Protein AF-A0A968WSB9-F1 (afdb_monomer)

Sequence (76 aa):
MAGAEVQGTPAESITPKRRYWRASFADGSRANMAFEKKAPGKTLVSVEHGKLASAARIDAVKEAWRELMIDCIGVD

Nearest PDB structures (foldseek):
  7snt-assembly2_B  TM=8.170E-01  e=2.851E-01  Oplophorus gracilirostris
  7sny-assembly1_A  TM=8.466E-01  e=4.114E-01  Oplophorus gracilirostris
  7sns-assembly2_B  TM=8.225E-01  e=5.254E-01  Oplophorus gracilirostris
  7sns-assembly4_D  TM=8.060E-01  e=5.586E-01  Oplophorus gracilirostris
  7snx-assembly1_A  TM=7.565E-01  e=1.094E+00  Oplophorus gracilirostris

Structure (mmCIF, N/CA/C/O backbone):
data_AF-A0A968WSB9-F1
#
_entry.id   AF-A0A968WSB9-F1
#
loop_
_atom_site.group_PDB
_atom_site.id
_atom_site.type_symbol
_atom_site.label_atom_id
_atom_site.label_alt_id
_atom_site.label_comp_id
_atom_site.label_asym_id
_atom_site.label_entity_id
_atom_site.label_seq_id
_atom_site.pdbx_PDB_ins_code
_atom_site.Cartn_x
_atom_site.Cartn_y
_atom_site.Cartn_z
_atom_site.occupancy
_atom_site.B_iso_or_equiv
_atom_site.auth_seq_id
_atom_site.auth_comp_id
_atom_site.auth_asym_id
_atom_site.auth_atom_id
_atom_site.pdbx_PDB_model_num
ATOM 1 N N . MET A 1 1 ? -1.847 -12.593 -10.324 1.00 47.78 1 MET A N 1
ATOM 2 C CA . MET A 1 1 ? -1.611 -11.542 -9.311 1.00 47.78 1 MET A CA 1
ATOM 3 C C . MET A 1 1 ? -0.748 -10.453 -9.933 1.00 47.78 1 MET A C 1
ATOM 5 O O . MET A 1 1 ? 0.341 -10.761 -10.391 1.00 47.78 1 MET A O 1
ATOM 9 N N . ALA A 1 2 ? -1.245 -9.217 -10.028 1.00 62.06 2 ALA A N 1
ATOM 10 C CA . ALA A 1 2 ? -0.591 -8.108 -10.742 1.00 62.06 2 ALA A CA 1
ATOM 11 C C . ALA A 1 2 ? 0.483 -7.351 -9.918 1.00 62.06 2 ALA A C 1
ATOM 13 O O . ALA A 1 2 ? 0.907 -6.256 -10.301 1.00 62.06 2 ALA A O 1
ATOM 14 N N . GLY A 1 3 ? 0.899 -7.906 -8.774 1.00 65.06 3 GLY A N 1
ATOM 15 C CA . GLY A 1 3 ? 1.855 -7.287 -7.855 1.00 65.06 3 GLY A CA 1
ATOM 16 C C . GLY A 1 3 ? 3.282 -7.785 -8.071 1.00 65.06 3 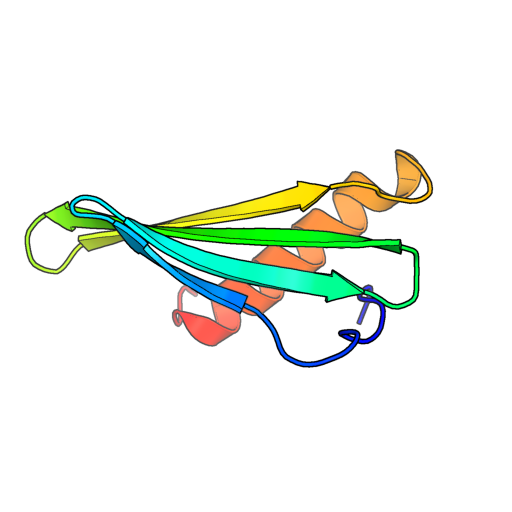GLY A C 1
ATOM 17 O O . GLY A 1 3 ? 3.496 -8.974 -8.289 1.00 65.06 3 GLY A O 1
ATOM 18 N N . ALA A 1 4 ? 4.250 -6.871 -7.995 1.00 81.19 4 ALA A N 1
ATOM 19 C CA . ALA A 1 4 ? 5.657 -7.227 -7.849 1.00 81.19 4 ALA A CA 1
ATOM 20 C C . ALA A 1 4 ? 5.927 -7.791 -6.442 1.00 81.19 4 ALA A C 1
ATOM 22 O O . ALA A 1 4 ? 5.133 -7.593 -5.521 1.00 81.19 4 ALA A O 1
ATOM 23 N N . GLU A 1 5 ? 7.049 -8.489 -6.267 1.00 89.75 5 GLU A N 1
ATOM 24 C CA . GLU A 1 5 ? 7.454 -9.008 -4.958 1.00 89.75 5 GLU A CA 1
ATOM 25 C C . GLU A 1 5 ? 7.797 -7.869 -3.991 1.00 89.75 5 GLU A C 1
ATOM 27 O O . GLU A 1 5 ? 8.422 -6.873 -4.374 1.00 89.75 5 GLU A O 1
ATOM 32 N N . VAL A 1 6 ? 7.391 -8.018 -2.726 1.00 92.44 6 VAL A N 1
ATOM 33 C CA . VAL A 1 6 ? 7.775 -7.094 -1.653 1.00 92.44 6 VAL A CA 1
ATOM 34 C C . VAL A 1 6 ? 9.276 -7.221 -1.414 1.00 92.44 6 VAL A C 1
ATOM 36 O O . VAL A 1 6 ? 9.799 -8.310 -1.191 1.00 92.44 6 VAL A O 1
ATOM 39 N N . GLN A 1 7 ? 9.969 -6.090 -1.442 1.00 95.06 7 GLN A N 1
ATOM 40 C CA . GLN A 1 7 ? 11.399 -6.013 -1.216 1.00 95.06 7 GLN A CA 1
ATOM 41 C C . GLN A 1 7 ? 11.694 -5.680 0.248 1.00 95.06 7 GLN A C 1
ATOM 43 O O . GLN A 1 7 ? 11.369 -4.593 0.733 1.00 95.06 7 GLN A O 1
ATOM 48 N N . GLY A 1 8 ? 12.388 -6.596 0.922 1.00 93.44 8 GLY A N 1
ATOM 49 C CA . GLY A 1 8 ? 12.789 -6.437 2.318 1.00 93.44 8 GLY A CA 1
ATOM 50 C C . GLY A 1 8 ? 11.609 -6.452 3.292 1.00 93.44 8 GLY A C 1
ATOM 51 O O . GLY A 1 8 ? 10.499 -6.859 2.954 1.00 93.44 8 GLY A O 1
ATOM 52 N N . THR A 1 9 ? 11.862 -6.016 4.525 1.00 94.19 9 THR A N 1
ATOM 53 C CA . THR A 1 9 ? 10.833 -5.957 5.568 1.00 94.19 9 THR A CA 1
ATOM 54 C C . THR A 1 9 ? 10.028 -4.662 5.441 1.00 94.19 9 THR A C 1
ATOM 56 O O . THR A 1 9 ? 10.625 -3.580 5.454 1.00 94.19 9 THR A O 1
ATOM 59 N N . PRO A 1 10 ? 8.688 -4.730 5.355 1.00 96.12 10 PRO A N 1
ATOM 60 C CA . PRO A 1 10 ? 7.849 -3.543 5.419 1.00 96.12 10 PRO A CA 1
ATOM 61 C C . PRO A 1 10 ? 8.078 -2.737 6.699 1.00 96.12 10 PRO A C 1
ATOM 63 O O . PRO A 1 10 ? 8.322 -3.285 7.771 1.00 96.12 10 PRO A O 1
ATOM 66 N N . ALA A 1 11 ? 7.968 -1.418 6.590 1.00 96.88 11 ALA A N 1
ATOM 67 C CA . ALA A 1 11 ? 8.112 -0.519 7.721 1.00 96.88 11 ALA A CA 1
ATOM 68 C C . ALA A 1 11 ? 6.752 -0.220 8.355 1.00 96.88 11 ALA A C 1
ATOM 70 O O . ALA A 1 11 ? 5.808 0.183 7.670 1.00 96.88 11 ALA A O 1
ATOM 71 N N . GLU A 1 12 ? 6.689 -0.311 9.678 1.00 97.38 12 GLU A N 1
ATOM 72 C CA . GLU A 1 12 ? 5.521 0.065 10.468 1.00 97.38 12 GLU A CA 1
ATOM 73 C C . GLU A 1 12 ? 5.812 1.312 11.298 1.00 97.38 12 GLU A C 1
ATOM 75 O O . GLU A 1 12 ? 6.913 1.512 11.810 1.00 97.38 12 GLU A O 1
ATOM 80 N N . SER A 1 13 ? 4.824 2.194 11.427 1.00 96.19 13 SER A N 1
ATOM 81 C CA . SER A 1 13 ? 4.937 3.352 12.315 1.00 96.19 13 SER A CA 1
ATOM 82 C C . SER A 1 13 ? 3.579 3.762 12.854 1.00 96.19 13 SER A C 1
ATOM 84 O O . SER A 1 13 ? 2.558 3.604 12.185 1.00 96.19 13 SER A O 1
ATOM 86 N N . ILE A 1 14 ? 3.567 4.328 14.055 1.00 95.00 14 ILE A N 1
ATOM 87 C CA . ILE A 1 14 ? 2.351 4.778 14.726 1.00 95.00 14 ILE A CA 1
ATOM 88 C C . 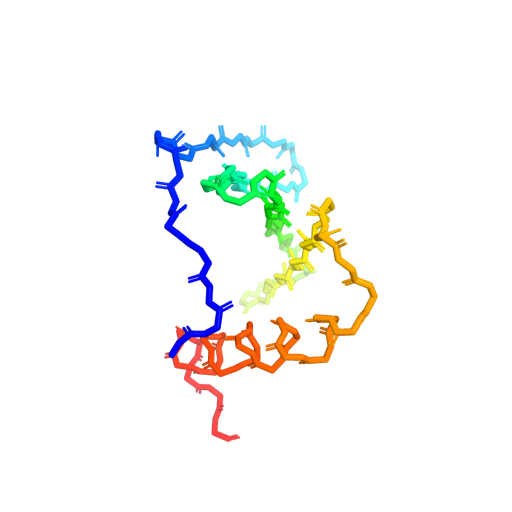ILE A 1 14 ? 2.491 6.269 15.021 1.00 95.00 14 ILE A C 1
ATOM 90 O O . ILE A 1 14 ? 3.508 6.723 15.537 1.00 95.00 14 ILE A O 1
ATOM 94 N N . THR A 1 15 ? 1.457 7.032 14.692 1.00 92.88 15 THR A N 1
ATOM 95 C CA . THR A 1 15 ? 1.258 8.414 15.134 1.00 92.88 15 THR A CA 1
ATOM 96 C C . THR A 1 15 ? 0.015 8.474 16.025 1.00 92.88 15 THR A C 1
ATOM 98 O O . THR A 1 15 ? -0.770 7.522 16.034 1.00 92.88 15 THR A O 1
ATOM 101 N N . PRO A 1 16 ? -0.241 9.588 16.740 1.00 90.81 16 PRO A N 1
ATOM 102 C CA . PRO A 1 16 ? -1.424 9.700 17.598 1.00 90.81 16 PRO A CA 1
ATOM 103 C C . PRO A 1 16 ? -2.753 9.434 16.875 1.00 90.81 16 PRO A C 1
ATOM 105 O O . PRO A 1 16 ? -3.718 8.988 17.487 1.00 9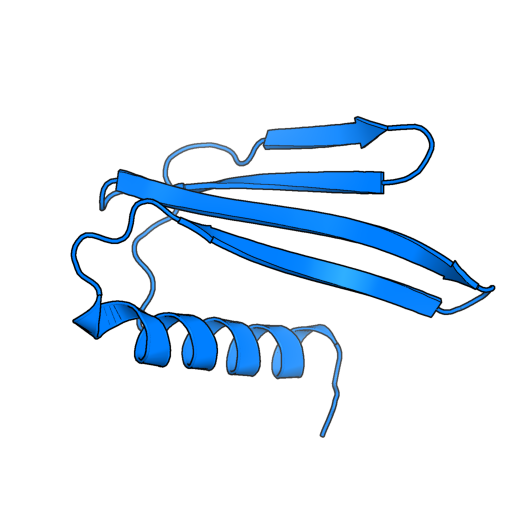0.81 16 PRO A O 1
ATOM 108 N N . LYS A 1 17 ? -2.806 9.698 15.562 1.00 89.62 17 LYS A N 1
ATOM 109 C CA . LYS A 1 17 ? -4.020 9.577 14.745 1.00 89.62 17 LYS A CA 1
ATOM 110 C C . LYS A 1 17 ? -4.052 8.318 13.878 1.00 89.62 17 LYS A C 1
ATOM 112 O O . LYS A 1 17 ? -5.135 7.836 13.551 1.00 89.62 17 LYS A O 1
ATOM 117 N N . ARG A 1 18 ? -2.894 7.827 13.430 1.00 94.31 18 ARG A N 1
ATOM 118 C CA . ARG A 1 18 ? -2.808 6.828 12.357 1.00 94.31 18 ARG A CA 1
ATOM 119 C C . ARG A 1 18 ? -1.741 5.789 12.638 1.00 94.31 18 ARG A C 1
ATOM 121 O O . ARG A 1 18 ? -0.664 6.112 13.125 1.00 94.31 18 ARG A O 1
ATOM 128 N N . ARG A 1 19 ? -2.014 4.554 12.235 1.00 97.06 19 ARG A N 1
ATOM 129 C CA . ARG A 1 19 ? -0.976 3.539 12.034 1.00 97.06 19 ARG A CA 1
ATOM 130 C C . ARG A 1 19 ? -0.643 3.493 10.554 1.00 97.06 19 ARG A C 1
ATOM 132 O O . ARG A 1 19 ? -1.532 3.686 9.729 1.00 97.06 19 ARG A O 1
ATOM 139 N N . TYR A 1 20 ? 0.614 3.262 10.227 1.00 96.88 20 TYR A N 1
ATOM 140 C CA . TYR A 1 20 ? 1.083 3.173 8.856 1.00 96.88 20 TYR A CA 1
ATOM 141 C C . TYR A 1 20 ? 1.850 1.881 8.650 1.00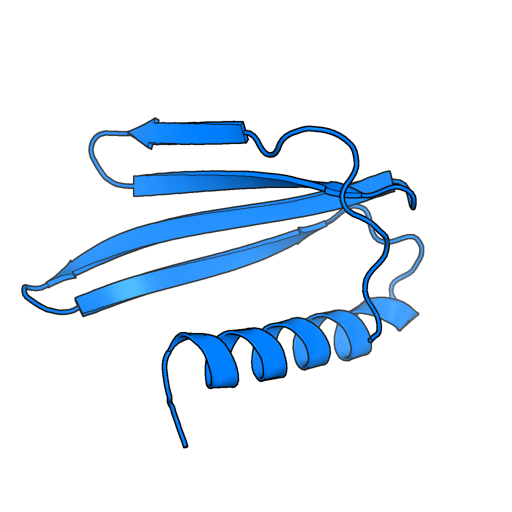 96.88 20 TYR A C 1
ATOM 143 O O . TYR A 1 20 ? 2.640 1.496 9.511 1.00 96.88 20 TYR A O 1
ATOM 151 N N . TRP A 1 21 ? 1.666 1.301 7.472 1.00 97.00 21 TRP A N 1
ATOM 152 C CA . TRP A 1 21 ? 2.475 0.216 6.938 1.00 97.00 21 TRP A CA 1
ATOM 153 C C . TRP A 1 21 ? 2.995 0.646 5.568 1.00 97.00 21 TRP A C 1
ATOM 155 O O . TRP A 1 21 ? 2.242 1.208 4.769 1.00 97.00 21 TRP A O 1
ATOM 165 N N . ARG A 1 22 ? 4.287 0.465 5.306 1.00 97.06 22 ARG A N 1
ATOM 166 C CA . ARG A 1 22 ? 4.929 0.895 4.059 1.00 97.06 22 ARG A CA 1
ATOM 167 C C . ARG A 1 22 ? 5.780 -0.227 3.492 1.00 97.06 22 ARG A C 1
ATOM 169 O O . ARG A 1 22 ? 6.626 -0.759 4.202 1.00 97.06 22 ARG A O 1
ATOM 176 N N . ALA A 1 23 ? 5.619 -0.517 2.209 1.00 96.94 23 ALA A N 1
ATOM 177 C CA . ALA A 1 23 ? 6.419 -1.507 1.499 1.00 96.94 23 ALA A CA 1
ATOM 178 C C . ALA A 1 23 ? 7.046 -0.918 0.236 1.00 96.94 23 ALA A C 1
ATOM 180 O O . ALA A 1 23 ? 6.451 -0.078 -0.444 1.00 96.94 23 ALA A O 1
ATOM 181 N N . SER A 1 24 ? 8.258 -1.379 -0.066 1.00 96.75 24 SER A N 1
ATOM 182 C CA . SER A 1 24 ? 8.888 -1.201 -1.375 1.00 96.75 24 SER A CA 1
ATOM 183 C C . SER A 1 24 ? 8.778 -2.508 -2.148 1.00 96.75 24 SER A C 1
ATOM 185 O O . SER A 1 24 ? 8.761 -3.573 -1.535 1.00 96.75 24 SER A O 1
ATOM 187 N N . PHE A 1 25 ? 8.704 -2.429 -3.471 1.00 94.94 25 PHE A N 1
ATOM 188 C CA . PHE A 1 25 ? 8.597 -3.593 -4.345 1.00 94.94 25 PHE A CA 1
ATOM 189 C C . PHE A 1 25 ? 9.796 -3.684 -5.288 1.00 94.94 25 PHE A C 1
ATOM 191 O O . PHE A 1 25 ? 10.445 -2.678 -5.584 1.00 94.94 25 PHE A O 1
ATOM 198 N N . ALA A 1 26 ? 10.080 -4.892 -5.778 1.00 94.25 26 ALA A N 1
ATOM 199 C CA . ALA A 1 26 ? 11.218 -5.166 -6.657 1.00 94.25 26 ALA A CA 1
ATOM 200 C C . ALA A 1 26 ? 11.176 -4.393 -7.992 1.00 94.25 26 ALA A C 1
ATOM 202 O O . ALA A 1 26 ? 12.220 -4.140 -8.589 1.00 94.25 26 ALA A O 1
ATOM 203 N N . ASP A 1 27 ? 9.991 -3.974 -8.446 1.00 92.31 27 ASP A N 1
ATOM 204 C CA . ASP A 1 27 ? 9.808 -3.146 -9.646 1.00 92.31 27 ASP A CA 1
ATOM 205 C C . ASP A 1 27 ? 10.003 -1.636 -9.389 1.00 92.31 27 ASP A C 1
ATOM 207 O O . ASP A 1 27 ? 9.780 -0.813 -10.278 1.00 92.31 27 ASP A O 1
ATOM 211 N N . GLY A 1 28 ? 10.420 -1.262 -8.175 1.00 94.31 28 GLY A N 1
ATOM 212 C CA . GLY A 1 28 ? 10.652 0.118 -7.752 1.00 94.31 28 GLY A CA 1
ATOM 213 C C . GLY A 1 28 ? 9.401 0.855 -7.269 1.00 94.31 28 GLY A C 1
ATOM 214 O O . GLY A 1 28 ? 9.522 1.987 -6.771 1.00 94.31 28 GLY A O 1
ATOM 215 N N . SER A 1 29 ? 8.219 0.237 -7.362 1.00 95.56 29 SER A N 1
ATOM 216 C CA . SER A 1 29 ? 6.987 0.808 -6.832 1.00 95.56 29 SER A CA 1
ATOM 217 C C . SER A 1 29 ? 6.969 0.790 -5.299 1.00 95.56 29 SER A C 1
ATOM 219 O O . SER A 1 29 ? 7.816 0.179 -4.630 1.00 95.56 29 SER A O 1
ATOM 221 N N . ARG A 1 30 ? 6.026 1.526 -4.703 1.00 96.44 30 ARG A N 1
ATOM 222 C CA . ARG A 1 30 ? 5.870 1.614 -3.244 1.00 96.44 30 ARG A CA 1
ATOM 223 C C . ARG A 1 30 ? 4.408 1.649 -2.845 1.00 96.44 30 ARG A C 1
ATOM 225 O O . ARG A 1 30 ? 3.626 2.352 -3.476 1.00 96.44 30 ARG A O 1
ATOM 232 N N . ALA A 1 31 ? 4.076 0.978 -1.748 1.00 96.56 31 ALA A N 1
ATOM 233 C CA . ALA A 1 31 ? 2.766 1.059 -1.114 1.00 96.56 31 ALA A CA 1
ATOM 234 C C . ALA A 1 31 ? 2.875 1.739 0.251 1.00 96.56 31 ALA A C 1
ATOM 236 O O . ALA A 1 31 ? 3.741 1.397 1.054 1.00 96.56 31 ALA A O 1
ATOM 237 N N . ASN A 1 32 ? 1.960 2.666 0.518 1.00 97.06 32 ASN A N 1
ATOM 238 C CA . ASN A 1 32 ? 1.734 3.279 1.817 1.00 97.06 32 ASN A CA 1
ATOM 239 C C . ASN A 1 32 ? 0.289 3.002 2.231 1.00 97.06 32 ASN A C 1
ATOM 241 O O . ASN A 1 32 ? -0.651 3.521 1.630 1.00 97.06 32 ASN A O 1
ATOM 245 N N . MET A 1 33 ? 0.110 2.209 3.278 1.00 96.38 33 MET A N 1
ATOM 246 C CA . MET A 1 33 ? -1.184 1.980 3.905 1.00 96.38 33 MET A CA 1
ATOM 247 C C . MET A 1 33 ? -1.287 2.821 5.171 1.00 96.38 33 MET A C 1
ATOM 249 O O . MET A 1 33 ? -0.335 2.903 5.952 1.00 96.38 33 MET A O 1
ATOM 253 N N . ALA A 1 34 ? -2.446 3.432 5.393 1.00 96.81 34 ALA A N 1
ATOM 254 C CA . ALA A 1 34 ? -2.760 4.136 6.626 1.00 96.81 34 ALA A CA 1
ATOM 255 C C . ALA A 1 34 ? -4.071 3.620 7.217 1.00 96.81 34 ALA A C 1
ATOM 257 O O . ALA A 1 34 ? -5.061 3.446 6.508 1.00 96.81 34 ALA A O 1
ATOM 258 N N . PHE A 1 35 ? -4.069 3.428 8.531 1.00 95.62 35 PHE A N 1
ATOM 259 C CA . PHE A 1 35 ? -5.200 2.963 9.318 1.00 95.62 35 PHE A CA 1
ATOM 260 C C . PHE A 1 35 ? -5.586 4.077 10.289 1.00 95.62 35 PHE A C 1
ATOM 262 O O . PHE A 1 35 ? -4.806 4.443 11.174 1.00 95.62 35 PHE A O 1
ATOM 269 N N . GLU A 1 36 ? -6.776 4.641 10.112 1.00 95.75 36 GLU A N 1
ATOM 270 C CA . GLU A 1 36 ? -7.295 5.749 10.912 1.00 95.75 36 GLU A CA 1
ATOM 271 C C . GLU A 1 36 ? -8.606 5.341 11.584 1.00 95.75 36 GLU A C 1
ATOM 273 O O . GLU A 1 36 ? -9.602 5.073 10.910 1.00 95.75 36 GLU A O 1
ATOM 278 N N . LYS A 1 37 ? -8.640 5.340 12.919 1.00 94.38 37 LYS A N 1
ATOM 279 C CA . LYS A 1 37 ? -9.891 5.132 13.655 1.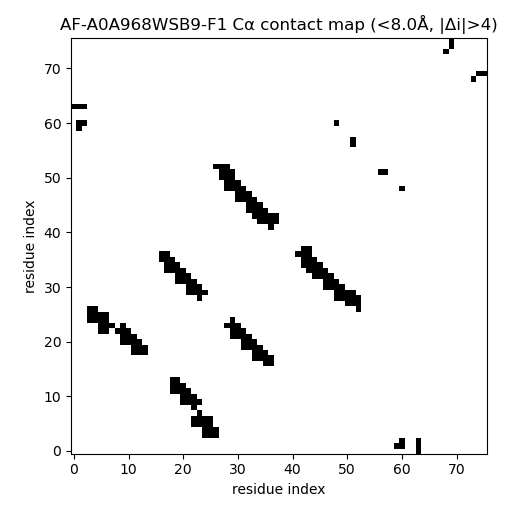00 94.38 37 LYS A CA 1
ATOM 280 C C . LYS A 1 37 ? -10.817 6.326 13.413 1.00 94.38 37 LYS A C 1
ATOM 282 O O . LYS A 1 37 ? -10.432 7.464 13.672 1.00 94.38 37 LYS A O 1
ATOM 287 N N . LYS A 1 38 ? -12.032 6.073 12.923 1.00 94.31 38 LYS A N 1
ATOM 288 C CA . LYS A 1 38 ? -13.045 7.112 12.661 1.00 94.31 38 LYS A CA 1
ATOM 289 C C . LYS A 1 38 ? -14.122 7.162 13.739 1.00 94.31 38 LYS A C 1
ATOM 291 O O . LYS A 1 38 ? -14.550 8.245 14.111 1.00 94.31 38 LYS A O 1
ATOM 296 N N . ALA A 1 39 ? -14.540 6.002 14.238 1.00 93.94 39 ALA A N 1
ATOM 297 C CA . ALA A 1 39 ? -15.528 5.849 15.305 1.00 93.94 39 ALA A CA 1
ATOM 298 C C . ALA A 1 39 ? -15.284 4.513 16.039 1.00 93.94 39 ALA A C 1
ATOM 300 O O . ALA A 1 3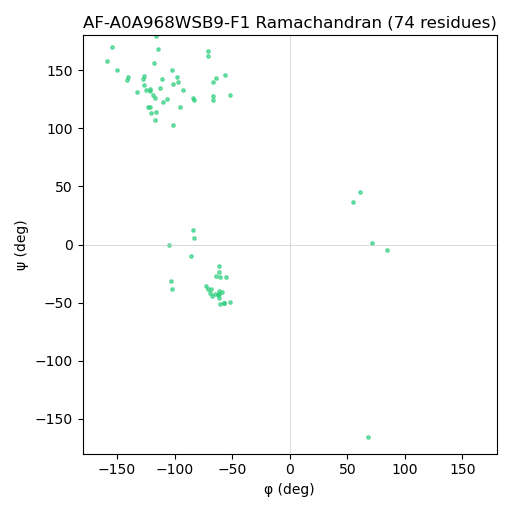9 ? -14.468 3.706 15.575 1.00 93.94 39 ALA A O 1
ATOM 301 N N . PRO A 1 40 ? -15.938 4.238 17.182 1.00 93.44 40 PRO A N 1
ATOM 302 C CA . PRO A 1 40 ? -15.940 2.897 17.766 1.00 93.44 40 PRO A CA 1
ATOM 303 C C . PRO A 1 40 ? -16.361 1.852 16.723 1.00 93.44 40 PRO A C 1
ATOM 305 O O . PRO A 1 40 ? -17.347 2.045 16.020 1.00 93.44 40 PRO A O 1
ATOM 308 N N . GLY A 1 41 ? -15.561 0.795 16.561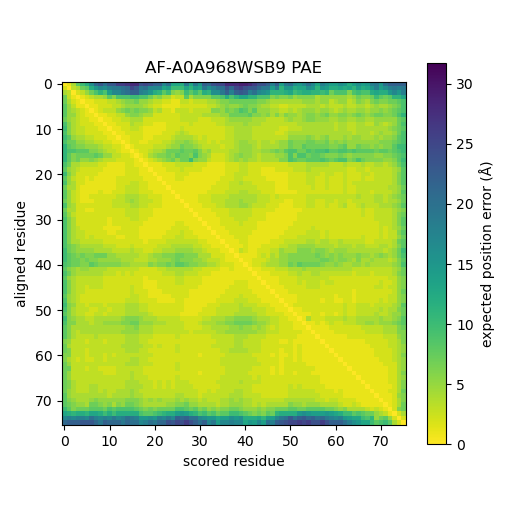 1.00 91.00 41 GLY A N 1
ATOM 309 C CA . GLY A 1 41 ? -15.799 -0.246 15.553 1.00 91.00 41 GLY A CA 1
ATOM 310 C C . GLY A 1 41 ? -15.560 0.161 14.091 1.00 91.00 41 GLY A C 1
ATOM 311 O O . GLY A 1 41 ? -15.736 -0.674 13.213 1.00 91.00 41 GLY A O 1
ATOM 312 N N . LYS A 1 42 ? -15.139 1.403 13.797 1.00 92.50 42 LYS A N 1
ATOM 313 C CA . 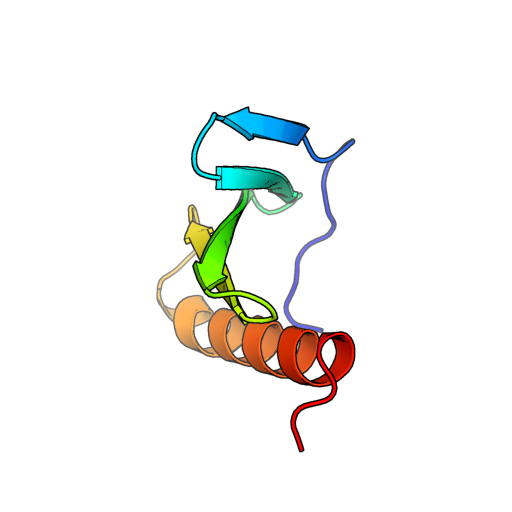LYS A 1 42 ? -14.922 1.881 12.421 1.00 92.50 42 LYS A CA 1
ATOM 314 C C . LYS A 1 42 ? -13.501 2.387 12.202 1.00 92.50 42 LYS A C 1
ATOM 316 O O . LYS A 1 42 ? -13.092 3.404 12.774 1.00 92.50 42 LYS A O 1
ATOM 321 N N . THR A 1 43 ? -12.795 1.737 11.285 1.00 93.06 43 THR A N 1
ATOM 322 C CA . THR A 1 43 ? -11.454 2.121 10.835 1.00 93.06 43 THR A CA 1
ATOM 323 C C . THR A 1 43 ? -11.492 2.424 9.345 1.00 93.06 43 THR A C 1
ATOM 325 O O . THR A 1 43 ? -11.988 1.627 8.557 1.00 93.06 43 THR A O 1
ATOM 328 N N . LEU A 1 44 ? -10.974 3.586 8.955 1.00 93.62 44 LEU A N 1
ATOM 329 C CA . LEU A 1 44 ? -10.664 3.879 7.564 1.00 93.62 44 LEU A CA 1
ATOM 330 C C . LEU A 1 44 ? -9.295 3.282 7.242 1.00 93.62 44 LEU A C 1
ATOM 332 O O . LEU A 1 44 ? -8.312 3.624 7.903 1.00 93.62 44 LEU A O 1
ATOM 336 N N . VAL A 1 45 ? -9.243 2.445 6.211 1.00 93.94 45 VAL A N 1
ATOM 337 C CA . VAL A 1 45 ? -7.996 1.976 5.605 1.00 93.94 45 VAL A CA 1
ATOM 338 C C . VAL A 1 45 ? -7.836 2.685 4.268 1.00 93.94 45 VAL A C 1
ATOM 340 O O . VAL A 1 45 ? -8.745 2.664 3.442 1.00 93.94 45 VAL A O 1
ATOM 343 N N . SER A 1 46 ? -6.702 3.346 4.062 1.00 94.81 46 SER A N 1
ATOM 344 C CA . SER A 1 46 ? -6.356 3.975 2.786 1.00 94.81 46 SER A CA 1
ATOM 345 C C . SER A 1 46 ? -5.054 3.396 2.265 1.00 94.81 46 SER A C 1
ATOM 347 O O . SER A 1 46 ? -4.087 3.321 3.026 1.00 94.81 46 SER A O 1
ATOM 349 N N . VAL A 1 47 ? -5.017 3.055 0.980 1.00 95.31 47 VAL A N 1
ATOM 350 C CA . VAL A 1 47 ? -3.818 2.564 0.300 1.00 95.31 47 VAL A CA 1
ATOM 351 C C . VAL A 1 47 ? -3.426 3.546 -0.796 1.00 95.31 47 VAL A C 1
ATOM 353 O O . VAL A 1 47 ? -4.231 3.878 -1.662 1.00 95.31 47 VAL A O 1
ATOM 356 N N . GLU A 1 48 ? -2.181 3.999 -0.761 1.00 96.31 48 GLU A N 1
ATOM 357 C CA . GLU A 1 48 ? -1.534 4.721 -1.850 1.00 96.31 48 GLU A CA 1
ATOM 358 C C . GLU A 1 48 ? -0.456 3.814 -2.445 1.00 96.31 48 GLU A C 1
ATOM 360 O O . GLU A 1 48 ? 0.445 3.381 -1.727 1.00 96.31 48 GLU A O 1
ATOM 365 N N . HIS A 1 49 ? -0.532 3.528 -3.745 1.00 96.44 49 HIS A N 1
ATOM 366 C CA . HIS A 1 49 ? 0.494 2.771 -4.461 1.00 96.44 49 HIS A CA 1
ATOM 367 C C . HIS A 1 49 ? 1.117 3.662 -5.540 1.00 96.44 49 HIS A C 1
ATOM 369 O O . HIS A 1 49 ? 0.483 3.988 -6.542 1.00 96.44 49 HIS A O 1
ATOM 375 N N . GLY A 1 50 ? 2.355 4.089 -5.304 1.00 95.56 50 GLY A N 1
ATOM 376 C CA . GLY A 1 50 ? 3.071 5.070 -6.113 1.00 95.56 50 GLY A CA 1
ATOM 377 C C . GLY A 1 50 ? 4.316 4.500 -6.788 1.00 95.56 50 GLY A C 1
ATOM 378 O O . GLY A 1 50 ? 4.671 3.336 -6.608 1.00 95.56 50 GLY A O 1
ATOM 379 N N . LYS A 1 51 ? 5.003 5.355 -7.557 1.00 95.69 51 LYS A N 1
ATOM 380 C CA . LYS A 1 51 ? 6.192 4.996 -8.357 1.00 95.69 51 LYS A CA 1
ATOM 381 C C . LYS A 1 51 ? 5.952 3.827 -9.323 1.00 95.69 51 LYS A C 1
ATOM 383 O O . LYS A 1 51 ? 6.829 3.000 -9.541 1.00 95.69 51 LYS A O 1
ATOM 388 N N . LEU A 1 52 ? 4.754 3.765 -9.901 1.00 94.19 52 LEU A N 1
ATOM 389 C CA . LEU A 1 52 ? 4.447 2.796 -10.947 1.00 94.19 52 LEU A CA 1
ATOM 390 C C . LEU A 1 52 ? 5.307 3.060 -12.186 1.00 94.19 52 LEU A C 1
ATOM 392 O O . LEU A 1 52 ? 5.517 4.210 -12.565 1.00 94.19 52 LEU A O 1
ATOM 396 N N . ALA A 1 53 ? 5.734 1.984 -12.847 1.00 91.00 53 ALA A N 1
ATOM 397 C CA . ALA A 1 53 ? 6.516 2.063 -14.081 1.00 91.00 53 ALA A CA 1
ATOM 398 C C . ALA A 1 53 ? 5.773 2.779 -15.227 1.00 91.00 53 ALA A C 1
ATOM 400 O O . ALA A 1 53 ? 6.404 3.361 -16.105 1.00 91.00 53 ALA A O 1
ATOM 401 N N . SER A 1 54 ? 4.435 2.736 -15.236 1.00 92.81 54 SER A N 1
ATOM 402 C CA . SER A 1 54 ? 3.610 3.437 -16.221 1.00 92.81 54 SER A CA 1
ATOM 403 C C . SER A 1 54 ? 2.180 3.663 -15.724 1.00 92.81 54 SER A C 1
ATOM 405 O O . SER A 1 54 ? 1.674 2.929 -14.871 1.00 92.81 54 SER A O 1
ATOM 407 N N . ALA A 1 55 ? 1.500 4.655 -16.308 1.00 94.38 55 ALA A N 1
ATOM 408 C CA . ALA A 1 55 ? 0.090 4.937 -16.028 1.00 94.38 55 ALA A CA 1
ATOM 409 C C . ALA A 1 55 ? -0.848 3.794 -16.457 1.00 94.38 55 ALA A C 1
ATOM 411 O O . ALA A 1 55 ? -1.883 3.586 -15.832 1.00 94.38 55 ALA A O 1
ATOM 412 N N . ALA A 1 56 ? -0.459 2.999 -17.460 1.00 93.75 56 ALA A N 1
ATOM 413 C CA . ALA A 1 56 ? -1.235 1.848 -17.925 1.00 93.75 56 ALA A CA 1
ATOM 414 C C . ALA A 1 56 ? -1.440 0.772 -16.840 1.00 93.75 56 ALA A C 1
ATOM 416 O O . ALA A 1 56 ? -2.335 -0.058 -16.953 1.00 93.75 56 ALA A O 1
ATOM 417 N N . ARG A 1 57 ? -0.628 0.780 -15.772 1.00 92.00 57 ARG A N 1
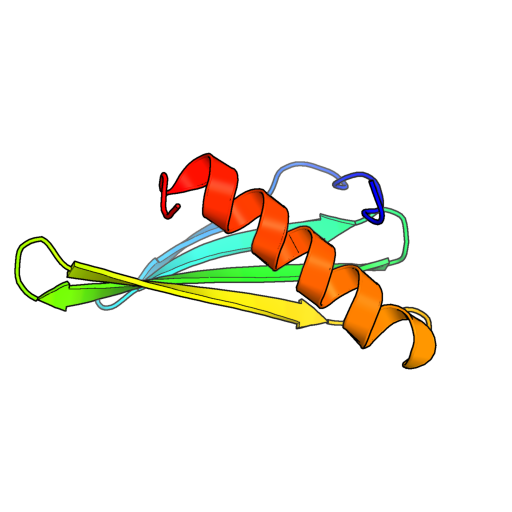ATOM 418 C CA . ARG A 1 57 ? -0.761 -0.155 -14.647 1.00 92.00 57 ARG A CA 1
ATOM 419 C C . ARG A 1 57 ? -1.751 0.298 -13.574 1.00 92.00 57 ARG A C 1
ATOM 421 O O . ARG A 1 57 ? -2.049 -0.498 -12.690 1.00 92.00 57 ARG A O 1
ATOM 428 N N . ILE A 1 58 ? -2.245 1.539 -13.617 1.00 93.12 58 ILE A N 1
ATOM 429 C CA . ILE A 1 58 ? -3.070 2.112 -12.540 1.00 93.12 58 ILE A CA 1
ATOM 430 C C . ILE A 1 58 ? -4.313 1.259 -12.276 1.00 93.12 58 ILE A C 1
ATOM 432 O O . ILE A 1 58 ? -4.553 0.893 -11.127 1.00 93.12 58 ILE A O 1
ATOM 436 N N . ASP A 1 59 ? -5.071 0.917 -13.317 1.00 94.44 59 ASP A N 1
ATOM 437 C CA . ASP A 1 59 ? -6.339 0.198 -13.149 1.00 94.44 59 ASP A CA 1
ATOM 438 C C . ASP A 1 59 ? -6.114 -1.239 -12.674 1.00 94.44 59 ASP A C 1
ATOM 440 O O . ASP A 1 59 ? -6.757 -1.681 -11.726 1.00 94.44 59 ASP A O 1
ATOM 444 N N . ALA A 1 60 ? -5.115 -1.926 -13.235 1.00 92.56 60 ALA A N 1
ATOM 445 C CA . ALA A 1 60 ? -4.741 -3.271 -12.801 1.00 92.56 60 ALA A CA 1
ATOM 446 C C . ALA A 1 60 ? -4.289 -3.311 -11.328 1.00 92.56 60 ALA A C 1
ATOM 448 O O . ALA A 1 60 ? -4.637 -4.231 -10.592 1.00 92.56 60 ALA A O 1
ATOM 449 N N . VAL A 1 61 ? -3.527 -2.309 -10.877 1.00 93.75 61 VAL A N 1
ATOM 450 C CA . VAL A 1 61 ? -3.076 -2.215 -9.479 1.00 93.75 61 VAL A CA 1
ATOM 451 C C . VAL A 1 61 ? -4.238 -1.875 -8.546 1.00 93.75 61 VAL A C 1
ATOM 453 O O . VAL A 1 61 ? -4.308 -2.423 -7.447 1.00 93.75 61 VAL A O 1
ATOM 456 N N . LYS A 1 62 ? -5.161 -1.002 -8.964 1.00 93.31 62 LYS A N 1
ATOM 457 C CA . LYS A 1 62 ? -6.375 -0.705 -8.191 1.00 93.31 62 LYS A CA 1
ATOM 458 C C . LYS A 1 62 ? -7.247 -1.940 -8.013 1.00 93.31 62 LYS A C 1
ATOM 460 O O . LYS A 1 62 ? -7.672 -2.185 -6.887 1.00 93.31 62 LYS A O 1
ATOM 465 N N . GLU A 1 63 ? -7.475 -2.711 -9.074 1.00 94.12 63 GLU A N 1
ATOM 466 C CA . GLU A 1 63 ? -8.289 -3.926 -8.975 1.00 94.12 63 GLU A CA 1
ATOM 467 C C . GLU A 1 63 ? -7.617 -4.967 -8.078 1.00 94.12 63 GLU A C 1
ATOM 469 O O . GLU A 1 63 ? -8.259 -5.494 -7.178 1.00 94.12 63 GLU A O 1
ATOM 474 N N . ALA A 1 64 ? -6.299 -5.155 -8.199 1.00 92.62 64 ALA A N 1
ATOM 475 C CA . ALA A 1 64 ? -5.563 -6.055 -7.311 1.00 92.62 64 ALA A CA 1
ATOM 476 C C . ALA A 1 64 ? -5.685 -5.664 -5.823 1.00 92.62 64 ALA A C 1
ATOM 478 O O . ALA A 1 64 ? -5.850 -6.529 -4.965 1.00 92.62 64 ALA A O 1
ATOM 479 N N . TRP A 1 65 ? -5.631 -4.366 -5.494 1.00 92.75 65 TRP A N 1
ATOM 480 C CA . TRP A 1 65 ? -5.887 -3.907 -4.123 1.00 92.75 65 TRP A CA 1
ATOM 481 C C . TRP A 1 65 ? -7.338 -4.098 -3.702 1.00 92.75 65 TRP A C 1
ATOM 483 O O . TRP A 1 65 ? -7.586 -4.426 -2.545 1.00 92.75 65 TRP A O 1
ATOM 493 N N . ARG A 1 66 ? -8.294 -3.877 -4.607 1.00 91.56 66 ARG A N 1
ATOM 494 C CA . ARG A 1 66 ? -9.717 -4.077 -4.334 1.00 91.56 66 ARG A CA 1
ATOM 495 C C . ARG A 1 66 ? -9.995 -5.534 -3.973 1.00 91.56 66 ARG A C 1
ATOM 497 O O . ARG A 1 66 ? -10.578 -5.770 -2.920 1.00 91.56 66 ARG A O 1
ATOM 504 N N . GLU A 1 67 ? -9.534 -6.474 -4.794 1.00 92.38 67 GLU A N 1
ATOM 505 C CA . GLU A 1 67 ? -9.649 -7.918 -4.558 1.00 92.38 67 GLU A CA 1
ATOM 506 C C . GLU A 1 67 ? -9.016 -8.319 -3.219 1.00 92.38 67 GLU A C 1
ATOM 508 O O . GLU A 1 67 ? -9.671 -8.946 -2.390 1.00 92.38 67 GLU A O 1
ATOM 513 N N . LEU A 1 68 ? -7.775 -7.884 -2.963 1.00 90.62 68 LEU A N 1
ATOM 514 C CA . LEU A 1 68 ? -7.071 -8.191 -1.715 1.00 90.62 68 LEU A CA 1
ATOM 515 C C . LEU A 1 68 ? -7.800 -7.640 -0.485 1.00 90.62 68 LEU A C 1
ATOM 517 O O . LEU A 1 68 ? -7.879 -8.305 0.545 1.00 90.62 68 LEU A O 1
ATOM 521 N N . MET A 1 69 ? -8.312 -6.410 -0.568 1.00 89.50 69 MET A N 1
ATOM 522 C CA . MET A 1 69 ? -9.044 -5.811 0.542 1.00 89.50 69 MET A CA 1
ATOM 523 C C . MET A 1 69 ? -10.361 -6.548 0.779 1.00 89.50 69 MET A C 1
ATOM 525 O O . MET A 1 69 ? -10.643 -6.854 1.929 1.00 89.50 69 MET A O 1
ATOM 529 N N . ILE A 1 70 ? -11.124 -6.879 -0.267 1.00 90.75 70 ILE A N 1
ATOM 530 C CA . ILE A 1 70 ? -12.354 -7.681 -0.154 1.00 90.75 70 ILE A CA 1
ATOM 531 C C . ILE A 1 70 ? -12.092 -8.976 0.617 1.00 90.75 70 ILE A C 1
ATOM 533 O O . ILE A 1 70 ? -12.779 -9.238 1.603 1.00 90.75 70 ILE A O 1
ATOM 537 N N . ASP A 1 71 ? -11.047 -9.708 0.234 1.00 89.94 71 ASP A N 1
ATOM 538 C CA . ASP A 1 71 ? -10.638 -10.952 0.891 1.00 89.94 71 ASP A CA 1
ATOM 539 C C . ASP A 1 71 ? -10.240 -10.729 2.363 1.00 89.94 71 ASP A C 1
ATOM 541 O O . ASP A 1 71 ? -10.677 -11.445 3.261 1.00 89.94 71 ASP A O 1
ATOM 545 N N . CYS A 1 72 ? -9.476 -9.669 2.647 1.00 87.06 72 CYS A N 1
ATOM 546 C CA . CYS A 1 72 ? -8.986 -9.377 3.996 1.00 87.06 72 CYS A CA 1
ATOM 547 C C . CYS A 1 72 ? -10.061 -8.869 4.970 1.00 87.06 72 CYS A C 1
ATOM 549 O O . CYS A 1 72 ? -9.959 -9.123 6.172 1.00 87.06 72 CYS A O 1
ATOM 551 N N . ILE A 1 73 ? -11.028 -8.074 4.499 1.00 84.00 73 ILE A N 1
ATOM 552 C CA . ILE A 1 73 ? -12.056 -7.456 5.356 1.00 84.00 73 ILE A CA 1
ATOM 553 C C . ILE A 1 73 ? -13.434 -8.117 5.235 1.00 84.00 73 ILE A C 1
ATOM 555 O O . ILE A 1 73 ? -14.343 -7.703 5.953 1.00 84.00 73 ILE A O 1
ATOM 559 N N . GLY A 1 74 ? -13.578 -9.145 4.391 1.00 73.88 74 GLY A N 1
ATOM 560 C CA . GLY A 1 74 ? -14.802 -9.936 4.252 1.00 73.88 74 GLY A CA 1
ATOM 561 C C . GLY A 1 74 ? -16.000 -9.103 3.804 1.00 73.88 74 GLY A C 1
ATOM 562 O O . GLY A 1 74 ? -17.058 -9.171 4.425 1.00 73.88 74 GLY A O 1
ATOM 563 N N . VAL A 1 75 ? -15.811 -8.243 2.798 1.00 61.91 75 VAL A N 1
ATOM 564 C CA . VAL A 1 75 ? -16.908 -7.459 2.209 1.00 61.91 75 VAL A CA 1
ATOM 565 C C . VAL A 1 75 ? -17.346 -8.095 0.894 1.00 61.91 75 VAL A C 1
ATOM 567 O O . VAL A 1 75 ? -16.658 -7.955 -0.113 1.00 61.91 75 VAL A O 1
ATOM 570 N N . ASP A 1 76 ? -18.474 -8.803 0.947 1.00 53.22 76 ASP A N 1
ATOM 571 C CA . ASP A 1 76 ? -19.148 -9.436 -0.198 1.00 53.22 76 ASP A CA 1
ATOM 572 C C . ASP A 1 76 ? -19.683 -8.409 -1.219 1.00 53.22 76 ASP A C 1
ATOM 574 O O . ASP A 1 76 ? -20.189 -7.337 -0.795 1.00 53.22 76 ASP A O 1
#

Foldseek 3Di:
DLDAAWDDDWDWDDDPFWTWTKTAGPQRKIKIWIWGDDDVVDIDIDIDIDPDPDPVCVVVVVVVVVVVVCVVVVDD

Radius of gyration: 13.43 Å; Cα contacts (8 Å, |Δi|>4): 111; chains: 1; bounding box: 32×21×36 Å

pLDDT: mean 91.08, std 9.64, range [47.78, 97.38]

Solvent-accessible surface area (backbone atoms only — not comparable to full-atom values): 4537 Å² total; per-residue (Å²): 129,84,69,67,57,74,47,77,80,65,48,75,49,77,53,101,71,36,38,36,42,34,41,42,28,73,76,63,25,35,40,43,35,38,43,30,75,76,50,92,97,36,68,48,76,48,79,48,78,43,62,62,91,48,77,87,48,50,64,57,49,51,51,50,50,50,54,52,46,32,69,74,71,69,58,131

Mean predicted aligned error: 4.1 Å

Secondary structure (DSSP, 8-state):
--PPPEEEEEEEEE-SSEEEEEEEETTS-EEEEEEEEEETTEEEEEEEEE--S-GGGHHHHHHHHHHHHHHHHT--